Protein AF-A0A4R4R767-F1 (afdb_monomer_lite)

pLDDT: mean 78.5, std 10.33, range [53.31, 90.0]

Secondary structure (DSSP, 8-state):
-EEEE-TT-SS-SEEEE-HHHHHHHHHHTT----

Radius of gyration: 11.28 Å; chains: 1; bounding box: 16×33×16 Å

Sequence (34 aa):
TVKIADSANPDQASYWITIDHLADWIATRGYATS

Structure (mmCIF, N/CA/C/O backbone):
data_AF-A0A4R4R767-F1
#
_entry.id   AF-A0A4R4R767-F1
#
loop_
_atom_site.group_PDB
_atom_site.id
_atom_site.type_symbol
_atom_site.label_atom_id
_atom_site.label_alt_id
_atom_site.label_comp_id
_atom_site.label_asym_id
_atom_site.label_entity_id
_atom_site.label_seq_id
_atom_site.pdbx_PDB_ins_code
_atom_si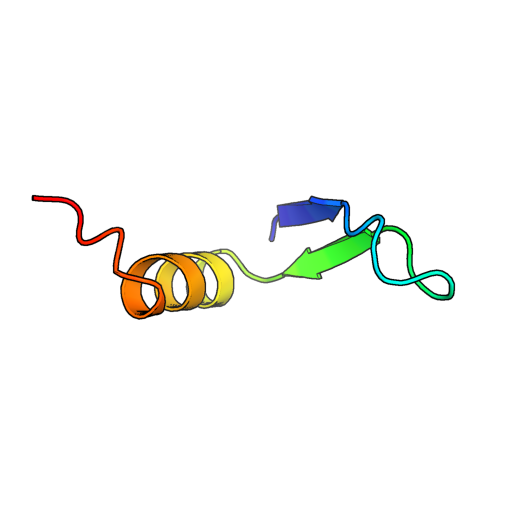te.Cartn_x
_atom_site.Cartn_y
_atom_site.Cartn_z
_atom_site.occupancy
_atom_site.B_iso_or_equiv
_atom_site.auth_seq_id
_atom_site.auth_comp_id
_atom_site.auth_asym_id
_atom_site.auth_atom_id
_atom_site.pdbx_PDB_model_num
ATOM 1 N N . THR A 1 1 ? -3.741 2.001 9.311 1.00 81.69 1 THR A N 1
ATOM 2 C CA . THR A 1 1 ? -3.137 2.397 8.020 1.00 81.69 1 THR A CA 1
ATOM 3 C C . THR A 1 1 ? -1.666 2.670 8.248 1.00 81.69 1 THR A C 1
ATOM 5 O O . THR A 1 1 ? -1.306 3.077 9.346 1.00 81.69 1 THR A O 1
ATOM 8 N N . VAL A 1 2 ? -0.815 2.413 7.258 1.00 85.12 2 VAL A N 1
ATOM 9 C CA . VAL A 1 2 ? 0.630 2.687 7.321 1.00 85.12 2 VAL A CA 1
ATOM 10 C C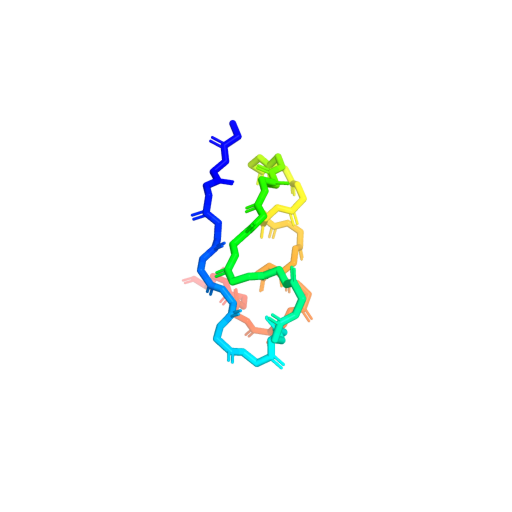 . VAL A 1 2 ? 1.034 3.611 6.184 1.00 85.12 2 VAL A C 1
ATOM 12 O O . VAL A 1 2 ? 0.363 3.659 5.151 1.00 85.12 2 VAL A O 1
ATOM 15 N N . LYS A 1 3 ? 2.119 4.356 6.386 1.00 87.81 3 LYS A N 1
ATOM 16 C CA . LYS A 1 3 ? 2.692 5.241 5.376 1.00 87.81 3 LYS A CA 1
ATOM 17 C C . LYS A 1 3 ? 3.852 4.524 4.697 1.00 87.81 3 LYS A C 1
ATOM 19 O O . LYS A 1 3 ? 4.818 4.165 5.366 1.00 87.81 3 LYS A O 1
ATOM 24 N N . ILE A 1 4 ? 3.751 4.332 3.389 1.00 84.94 4 ILE A N 1
ATOM 25 C CA . ILE A 1 4 ? 4.824 3.777 2.565 1.00 84.94 4 ILE A CA 1
ATOM 26 C C . ILE A 1 4 ? 5.584 4.936 1.935 1.00 84.94 4 ILE A C 1
ATOM 28 O O . ILE A 1 4 ? 4.971 5.856 1.394 1.00 84.94 4 ILE A O 1
ATOM 32 N N . ALA A 1 5 ? 6.910 4.905 2.039 1.00 87.06 5 ALA A N 1
ATOM 33 C CA . ALA A 1 5 ? 7.781 5.776 1.266 1.00 87.06 5 ALA A CA 1
ATOM 34 C C . ALA A 1 5 ? 8.050 5.102 -0.083 1.00 87.06 5 ALA A C 1
ATOM 36 O O . ALA A 1 5 ? 8.546 3.977 -0.116 1.00 87.06 5 ALA A O 1
ATOM 37 N N . ASP A 1 6 ? 7.704 5.783 -1.169 1.00 81.38 6 ASP A N 1
ATOM 38 C CA . ASP A 1 6 ? 7.911 5.302 -2.531 1.00 81.38 6 ASP A CA 1
ATOM 39 C C . ASP A 1 6 ? 8.755 6.325 -3.286 1.00 81.38 6 ASP A C 1
ATOM 41 O O . ASP A 1 6 ? 8.250 7.290 -3.854 1.00 81.38 6 ASP A O 1
ATOM 45 N N . SER A 1 7 ? 10.074 6.138 -3.245 1.00 79.44 7 SER A N 1
ATOM 46 C CA . SER A 1 7 ? 11.018 7.023 -3.931 1.00 79.44 7 SER A CA 1
ATOM 47 C C . SER A 1 7 ? 10.989 6.869 -5.453 1.00 79.44 7 SER A C 1
ATOM 49 O O . SER A 1 7 ? 11.603 7.679 -6.144 1.00 79.44 7 SER A O 1
ATOM 51 N N . ALA A 1 8 ? 10.303 5.848 -5.980 1.00 82.12 8 ALA A N 1
ATOM 52 C CA . ALA A 1 8 ? 10.164 5.631 -7.415 1.00 82.12 8 ALA A CA 1
ATOM 53 C C . ALA A 1 8 ? 9.037 6.473 -8.033 1.00 82.12 8 ALA A C 1
ATOM 55 O O . ALA A 1 8 ? 9.011 6.634 -9.252 1.00 82.12 8 ALA A O 1
ATOM 56 N N . ASN A 1 9 ? 8.137 7.032 -7.216 1.00 79.88 9 ASN A N 1
ATOM 57 C CA . ASN A 1 9 ? 7.071 7.910 -7.677 1.00 79.88 9 ASN A CA 1
ATOM 58 C C . ASN A 1 9 ? 7.416 9.393 -7.400 1.00 79.88 9 ASN A C 1
ATOM 60 O O . ASN A 1 9 ? 7.300 9.844 -6.256 1.00 79.88 9 ASN A O 1
ATOM 64 N N . PRO A 1 10 ? 7.831 10.176 -8.418 1.00 76.06 10 PRO A N 1
ATOM 65 C CA . PRO A 1 10 ? 8.250 11.569 -8.237 1.00 76.06 10 PRO A CA 1
ATOM 66 C C . PRO A 1 10 ? 7.099 12.506 -7.848 1.00 76.06 10 PRO A C 1
ATOM 68 O 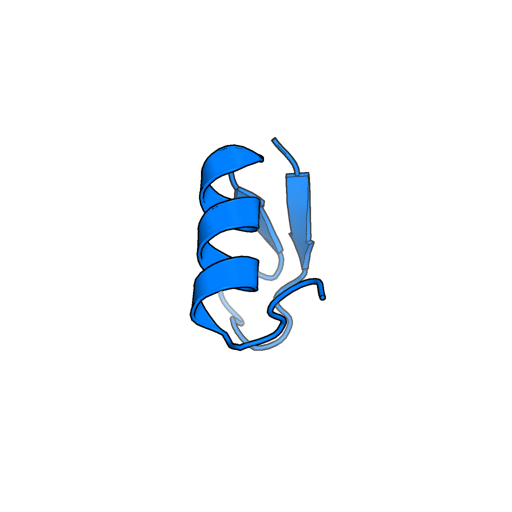O . PRO A 1 10 ? 7.338 13.517 -7.190 1.00 76.06 10 PRO A O 1
ATOM 71 N N . ASP A 1 11 ? 5.859 12.161 -8.202 1.00 83.12 11 ASP A N 1
ATOM 72 C CA . ASP A 1 11 ? 4.673 12.962 -7.878 1.00 83.12 11 ASP A CA 1
ATOM 73 C C . ASP A 1 11 ? 4.172 12.693 -6.455 1.00 83.12 11 ASP A C 1
ATOM 75 O O . ASP A 1 11 ? 3.498 13.523 -5.840 1.00 83.12 11 ASP A O 1
ATOM 79 N N . GLN A 1 12 ? 4.506 11.521 -5.909 1.00 80.00 12 GLN A N 1
ATOM 80 C CA . GLN A 1 12 ? 4.019 11.086 -4.614 1.00 80.00 12 GLN A CA 1
ATOM 81 C C . GLN A 1 12 ? 5.074 10.265 -3.872 1.00 80.00 12 GLN A C 1
ATOM 83 O O . GLN A 1 12 ? 5.008 9.042 -3.800 1.00 80.00 12 GLN A O 1
ATOM 88 N N . ALA A 1 13 ? 5.99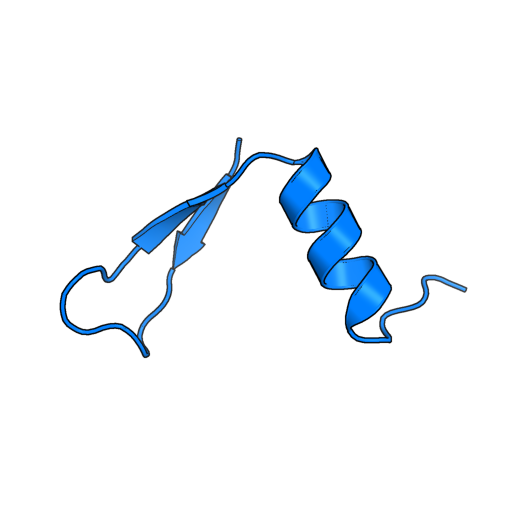5 10.973 -3.213 1.00 80.88 13 ALA A N 1
ATOM 89 C CA . ALA A 1 13 ? 7.082 10.377 -2.429 1.00 80.88 13 ALA A CA 1
ATOM 90 C C . ALA A 1 13 ? 6.609 9.471 -1.271 1.00 80.88 13 ALA A C 1
ATOM 92 O O . ALA A 1 13 ? 7.398 8.731 -0.679 1.00 80.88 13 ALA A O 1
ATOM 93 N N . SER A 1 14 ? 5.329 9.551 -0.889 1.00 84.25 14 SER A N 1
ATOM 94 C CA . SER A 1 14 ? 4.732 8.638 0.085 1.00 84.25 14 SER A CA 1
ATOM 95 C C . SER A 1 14 ? 3.210 8.582 -0.015 1.00 84.25 14 SER A C 1
ATOM 97 O O . SER A 1 14 ? 2.567 9.608 -0.243 1.00 84.25 14 SER A O 1
ATOM 99 N N . TYR A 1 15 ? 2.630 7.411 0.241 1.00 86.06 15 TYR A N 1
ATOM 100 C CA . TYR A 1 15 ? 1.180 7.210 0.267 1.00 86.06 15 TYR A CA 1
ATOM 101 C C . TYR A 1 15 ? 0.734 6.367 1.465 1.00 86.06 15 TYR A C 1
ATOM 103 O O . TYR A 1 15 ? 1.514 5.633 2.077 1.00 86.06 15 TYR A O 1
ATOM 111 N N . TRP A 1 16 ? -0.540 6.518 1.829 1.00 88.44 16 TRP A N 1
ATOM 112 C CA . TRP A 1 16 ? -1.173 5.761 2.903 1.00 88.44 16 TRP A CA 1
ATOM 113 C C . TRP A 1 16 ? -1.848 4.516 2.343 1.00 88.44 16 TRP A C 1
ATOM 115 O O . TRP A 1 16 ? -2.608 4.600 1.383 1.00 88.44 16 TRP A O 1
ATOM 125 N N . ILE A 1 17 ? -1.612 3.378 2.986 1.00 87.38 17 ILE A N 1
ATOM 126 C CA . ILE A 1 17 ? -2.247 2.100 2.661 1.00 87.38 17 ILE A CA 1
ATOM 127 C C . ILE A 1 17 ? -2.881 1.501 3.922 1.00 87.38 17 ILE A C 1
ATOM 129 O O . ILE A 1 17 ? -2.435 1.744 5.052 1.00 87.38 17 ILE A O 1
ATOM 133 N N . THR A 1 18 ? -3.972 0.755 3.770 1.00 90.00 18 THR A N 1
ATOM 134 C CA . THR A 1 18 ? -4.555 -0.016 4.877 1.00 90.00 18 THR A CA 1
ATOM 135 C C . THR A 1 18 ? -3.655 -1.203 5.221 1.00 90.00 18 THR A C 1
ATOM 137 O O . THR A 1 18 ? -2.891 -1.678 4.384 1.00 90.00 18 THR A O 1
ATOM 140 N N . ILE A 1 19 ? -3.702 -1.656 6.478 1.00 85.25 19 ILE A N 1
ATOM 141 C CA . ILE A 1 19 ? -2.888 -2.801 6.924 1.00 85.25 19 ILE A CA 1
ATOM 142 C C . ILE A 1 19 ? -3.290 -4.055 6.135 1.00 85.25 19 ILE A C 1
ATOM 144 O O . ILE A 1 19 ? -2.413 -4.798 5.718 1.00 85.25 19 ILE A O 1
ATOM 148 N N . ASP A 1 20 ? -4.584 -4.240 5.862 1.00 85.94 20 ASP A N 1
ATOM 149 C CA . ASP A 1 20 ? -5.095 -5.372 5.083 1.00 85.94 20 ASP A CA 1
ATOM 150 C C . ASP A 1 20 ? -4.559 -5.387 3.647 1.00 85.94 20 ASP A C 1
ATOM 152 O O . ASP A 1 20 ? -4.062 -6.411 3.187 1.00 85.94 20 ASP A O 1
ATOM 156 N N . HIS A 1 21 ? -4.565 -4.238 2.959 1.00 83.88 21 HIS A N 1
ATOM 157 C CA . HIS A 1 21 ? -3.965 -4.134 1.623 1.00 83.88 21 HIS A CA 1
ATOM 158 C C . HIS A 1 21 ? -2.447 -4.338 1.655 1.00 83.88 21 HIS A C 1
ATOM 160 O O . HIS A 1 21 ? -1.887 -4.906 0.721 1.00 83.88 21 HIS A O 1
ATOM 166 N N . LEU A 1 22 ? -1.766 -3.883 2.713 1.00 83.12 22 LEU A N 1
ATOM 167 C 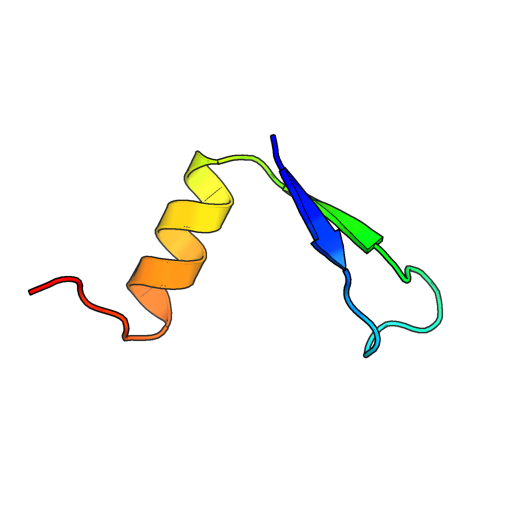CA . LEU A 1 22 ? -0.338 -4.147 2.877 1.00 83.12 22 LEU A CA 1
ATOM 168 C C . LEU A 1 22 ? -0.071 -5.649 3.066 1.00 83.12 22 LEU A C 1
ATOM 170 O O . LEU A 1 22 ? 0.863 -6.179 2.468 1.00 83.12 22 LEU A O 1
ATOM 174 N N . ALA A 1 23 ? -0.875 -6.325 3.887 1.00 83.19 23 ALA A N 1
ATOM 175 C CA . ALA A 1 23 ? -0.740 -7.752 4.154 1.00 83.19 23 ALA A CA 1
ATOM 176 C C . ALA A 1 23 ? -0.957 -8.587 2.882 1.00 83.19 23 ALA A C 1
ATOM 178 O O . ALA A 1 23 ? -0.139 -9.454 2.579 1.00 83.19 23 ALA A O 1
ATOM 179 N N . ASP A 1 24 ? -1.994 -8.273 2.102 1.00 84.31 24 ASP A N 1
ATOM 180 C CA . ASP A 1 24 ? -2.261 -8.917 0.811 1.00 84.31 24 ASP A CA 1
ATOM 181 C C . ASP A 1 24 ? -1.124 -8.679 -0.203 1.00 84.31 24 ASP A C 1
ATOM 183 O O . ASP A 1 24 ? -0.641 -9.602 -0.861 1.00 84.31 24 ASP A O 1
ATOM 187 N N . TRP A 1 25 ? -0.596 -7.455 -0.266 1.00 79.88 25 TRP A N 1
ATOM 188 C CA . TRP A 1 25 ? 0.526 -7.107 -1.141 1.00 79.88 25 TRP A CA 1
ATOM 189 C C . TRP A 1 25 ? 1.833 -7.835 -0.792 1.00 79.88 25 TRP A C 1
ATOM 191 O O . TRP A 1 25 ? 2.581 -8.237 -1.685 1.00 79.88 25 TRP A O 1
ATOM 201 N N . ILE A 1 26 ? 2.124 -8.034 0.498 1.00 77.75 26 ILE A N 1
ATOM 202 C CA . ILE A 1 26 ? 3.284 -8.823 0.945 1.00 77.75 26 ILE A CA 1
ATOM 203 C C . ILE A 1 26 ? 3.069 -10.309 0.625 1.00 77.75 26 ILE A C 1
ATOM 205 O O . ILE A 1 26 ? 3.978 -10.954 0.096 1.00 77.75 26 ILE A O 1
ATOM 209 N N . ALA A 1 27 ? 1.868 -10.835 0.886 1.00 78.31 27 ALA A N 1
ATOM 210 C CA . ALA A 1 27 ? 1.523 -12.236 0.645 1.00 78.31 27 ALA A CA 1
ATOM 211 C C . ALA A 1 27 ? 1.575 -12.612 -0.848 1.00 78.31 27 ALA A C 1
ATOM 213 O O . ALA A 1 27 ? 2.068 -13.683 -1.204 1.00 78.31 27 ALA A O 1
ATOM 214 N N . THR A 1 28 ? 1.137 -11.718 -1.738 1.00 74.19 28 THR A N 1
ATOM 215 C CA . THR A 1 28 ? 1.148 -11.935 -3.197 1.00 74.19 28 THR A CA 1
ATOM 216 C C . THR A 1 28 ? 2.541 -11.837 -3.827 1.00 74.19 28 THR A C 1
ATOM 218 O O . THR A 1 28 ? 2.767 -12.393 -4.901 1.00 74.19 28 THR A O 1
ATOM 221 N N . ARG A 1 29 ? 3.511 -11.190 -3.164 1.00 68.06 29 ARG A N 1
ATOM 222 C CA . ARG A 1 29 ? 4.902 -11.052 -3.645 1.00 68.06 29 ARG A CA 1
ATOM 223 C C . ARG A 1 29 ? 5.824 -12.222 -3.294 1.00 68.06 29 ARG A C 1
ATOM 225 O O . ARG A 1 29 ? 7.026 -12.138 -3.528 1.00 68.06 29 ARG A O 1
ATOM 232 N N . GLY A 1 30 ? 5.285 -13.320 -2.767 1.00 57.25 30 GLY A N 1
ATOM 233 C CA . GLY A 1 30 ? 6.062 -14.533 -2.509 1.00 57.25 30 GLY A CA 1
ATOM 234 C C . GLY A 1 30 ? 6.924 -14.481 -1.246 1.00 57.25 30 GLY A C 1
ATOM 235 O O . GLY A 1 30 ? 7.646 -15.439 -0.982 1.00 57.25 30 GLY A O 1
ATOM 236 N N . TYR A 1 31 ? 6.792 -13.445 -0.405 1.00 53.31 31 TYR A N 1
ATOM 237 C CA . TYR A 1 31 ? 7.143 -13.554 1.015 1.00 53.31 31 TYR A CA 1
ATOM 238 C C . TYR A 1 31 ? 6.043 -14.355 1.719 1.00 53.31 31 TYR A C 1
ATOM 240 O O . TYR A 1 31 ? 5.334 -13.855 2.590 1.00 53.31 31 TYR A O 1
ATOM 248 N N . ALA A 1 32 ? 5.846 -15.598 1.283 1.00 56.69 32 ALA A N 1
ATOM 249 C CA . 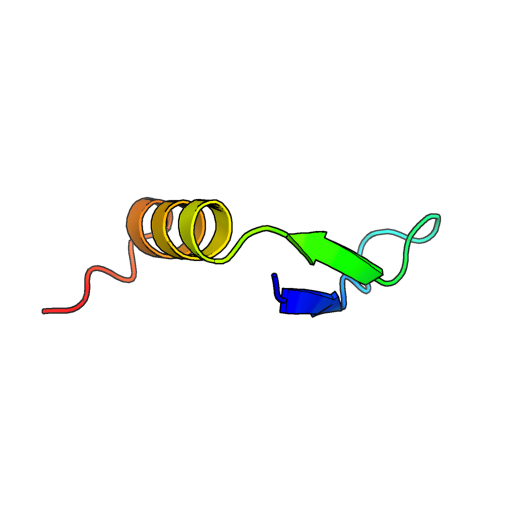ALA A 1 32 ? 5.068 -16.553 2.039 1.00 56.69 32 ALA A CA 1
ATOM 250 C C . ALA A 1 32 ? 5.786 -16.701 3.382 1.00 56.69 32 ALA A C 1
ATOM 252 O O . ALA A 1 32 ? 6.906 -17.206 3.439 1.00 56.69 32 ALA A O 1
ATOM 253 N N . THR A 1 33 ? 5.181 -16.181 4.449 1.00 54.66 33 THR A N 1
ATOM 254 C CA . THR A 1 33 ? 5.609 -16.525 5.800 1.00 54.66 33 THR A CA 1
ATOM 255 C C . THR A 1 33 ? 5.373 -18.025 5.959 1.00 54.66 33 THR A C 1
ATOM 257 O O . THR A 1 33 ? 4.235 -18.478 6.058 1.00 54.66 33 THR A O 1
ATOM 260 N N . SER A 1 34 ? 6.449 -18.801 5.862 1.00 57.44 34 SER A N 1
ATOM 261 C CA . SER A 1 34 ? 6.527 -20.155 6.411 1.00 57.44 34 SER A CA 1
ATOM 262 C C . SER A 1 34 ? 6.822 -20.071 7.897 1.00 57.44 34 SER A C 1
ATOM 264 O O . SER A 1 34 ? 7.758 -19.304 8.227 1.00 57.44 34 SER A O 1
#

Foldseek 3Di:
DDKDQDPVDPVDRIDDDDPVVVVVVCCVVPVPPD